Protein AF-A0A094G1H8-F1 (afdb_monomer_lite)

Secondary structure (DSSP, 8-state):
-THHHHHHHHHHHHHTTSTT-EEEEEEPS--SSEEEEEEEESS--TT--SEEEEEEE-SEETTEEEEE--GGG----

Structure (mmCIF, N/CA/C/O backbone):
data_AF-A0A094G1H8-F1
#
_entry.id   AF-A0A094G1H8-F1
#
loop_
_atom_site.group_PDB
_atom_site.id
_atom_site.type_symbol
_atom_site.label_atom_id
_atom_site.label_alt_id
_atom_site.label_comp_id
_atom_site.label_asym_id
_atom_site.label_entity_id
_atom_site.label_seq_id
_atom_site.pdbx_PDB_ins_code
_atom_site.Cartn_x
_atom_site.Cartn_y
_atom_site.Cartn_z
_atom_site.occupancy
_atom_site.B_iso_or_equiv
_atom_site.auth_seq_id
_atom_site.auth_comp_id
_atom_site.auth_asym_id
_atom_site.auth_atom_id
_atom_site.pdbx_PDB_model_num
ATOM 1 N N . MET A 1 1 ? 18.933 3.947 -4.047 1.00 42.25 1 MET A N 1
ATOM 2 C CA . MET A 1 1 ? 17.914 3.829 -2.981 1.00 42.25 1 MET A CA 1
ATOM 3 C C . MET A 1 1 ? 16.681 4.724 -3.179 1.00 42.25 1 MET A C 1
ATOM 5 O O . MET A 1 1 ? 15.689 4.430 -2.548 1.00 42.25 1 MET A O 1
ATOM 9 N N . ALA A 1 2 ? 16.684 5.745 -4.051 1.00 40.44 2 ALA A N 1
ATOM 10 C CA . ALA A 1 2 ? 15.645 6.790 -4.076 1.00 40.44 2 ALA A CA 1
ATOM 11 C C . ALA A 1 2 ? 14.347 6.497 -4.872 1.00 40.44 2 ALA A C 1
ATOM 13 O O . ALA A 1 2 ? 13.393 7.259 -4.765 1.00 40.44 2 ALA A O 1
ATOM 14 N N . SER A 1 3 ? 14.274 5.442 -5.699 1.00 54.41 3 SER A N 1
ATOM 15 C CA . SER A 1 3 ? 13.073 5.219 -6.534 1.00 54.41 3 SER A CA 1
ATOM 16 C C . SER A 1 3 ? 11.898 4.603 -5.771 1.00 54.41 3 SER A C 1
ATOM 18 O O . SER A 1 3 ? 10.754 4.770 -6.180 1.00 54.41 3 SER A O 1
ATOM 20 N N . GLN A 1 4 ? 12.171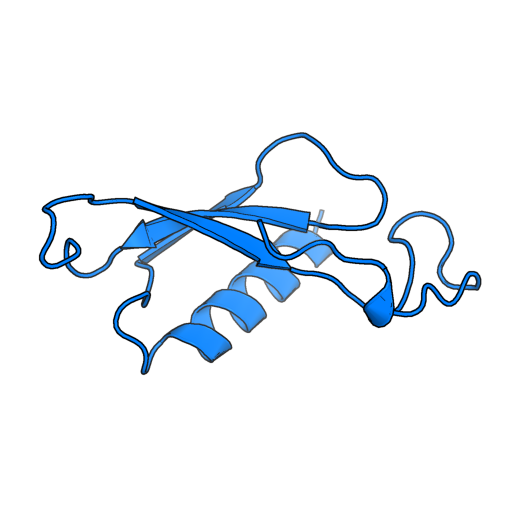 3.901 -4.666 1.00 58.06 4 GLN A N 1
ATOM 21 C CA . GLN A 1 4 ? 11.132 3.234 -3.878 1.00 58.06 4 GLN A CA 1
ATOM 22 C C . GLN A 1 4 ? 10.285 4.240 -3.098 1.00 58.06 4 GLN A C 1
ATOM 24 O O . GLN A 1 4 ? 9.072 4.067 -3.017 1.00 58.06 4 GLN A O 1
ATOM 29 N N . ASP A 1 5 ? 10.915 5.310 -2.604 1.00 70.00 5 ASP A N 1
ATOM 30 C CA . ASP A 1 5 ? 10.237 6.382 -1.875 1.00 70.00 5 ASP A CA 1
ATOM 31 C C . ASP A 1 5 ? 9.283 7.155 -2.787 1.00 70.00 5 ASP A C 1
ATOM 33 O O . ASP A 1 5 ? 8.155 7.446 -2.399 1.00 70.00 5 ASP A O 1
ATOM 37 N N . LYS A 1 6 ? 9.692 7.420 -4.037 1.00 82.62 6 LYS A N 1
ATOM 38 C CA . LYS A 1 6 ? 8.851 8.141 -4.998 1.00 82.62 6 LYS A CA 1
ATOM 39 C C . LYS A 1 6 ? 7.572 7.367 -5.337 1.00 82.62 6 LYS A C 1
ATOM 41 O O . LYS A 1 6 ? 6.487 7.928 -5.240 1.00 82.62 6 LYS A O 1
ATOM 46 N N . MET A 1 7 ? 7.694 6.079 -5.667 1.00 84.06 7 MET A N 1
ATOM 47 C CA . MET A 1 7 ? 6.533 5.239 -5.984 1.00 84.06 7 MET A CA 1
ATOM 48 C C . MET A 1 7 ? 5.599 5.084 -4.779 1.00 84.06 7 MET A C 1
ATOM 50 O O . MET A 1 7 ? 4.384 5.159 -4.924 1.00 84.06 7 MET A O 1
ATOM 54 N N . ALA A 1 8 ? 6.150 4.910 -3.573 1.00 85.12 8 ALA A N 1
ATOM 55 C CA . ALA A 1 8 ? 5.341 4.845 -2.360 1.00 85.12 8 ALA A CA 1
ATOM 56 C C . ALA A 1 8 ? 4.549 6.146 -2.131 1.00 85.12 8 ALA A C 1
ATOM 58 O O . ALA A 1 8 ? 3.365 6.086 -1.807 1.00 85.12 8 ALA A O 1
ATOM 59 N N . MET A 1 9 ? 5.164 7.312 -2.357 1.00 88.50 9 MET A N 1
ATOM 60 C CA . MET A 1 9 ? 4.473 8.605 -2.274 1.00 88.50 9 MET A CA 1
ATOM 61 C C . MET A 1 9 ? 3.369 8.748 -3.327 1.00 88.50 9 MET A C 1
ATOM 63 O O . MET A 1 9 ? 2.271 9.182 -2.993 1.00 88.50 9 MET A O 1
ATOM 67 N N . GLU A 1 10 ? 3.623 8.348 -4.576 1.00 89.56 10 GLU A N 1
ATOM 68 C CA . GLU A 1 10 ? 2.619 8.383 -5.651 1.00 89.56 10 GLU A CA 1
ATOM 69 C C . GLU A 1 10 ? 1.426 7.467 -5.339 1.00 89.56 10 GLU A C 1
ATOM 71 O O . GLU A 1 10 ? 0.272 7.859 -5.527 1.00 89.56 10 GLU A O 1
ATOM 76 N N . ILE A 1 11 ? 1.684 6.273 -4.792 1.00 89.00 11 ILE A N 1
ATOM 77 C CA . ILE A 1 11 ? 0.628 5.358 -4.346 1.00 89.00 11 ILE A CA 1
ATOM 78 C C . ILE A 1 11 ? -0.182 5.994 -3.214 1.00 89.00 11 ILE A C 1
ATOM 80 O O . ILE A 1 11 ? -1.408 6.032 -3.322 1.00 89.00 11 ILE A O 1
ATOM 84 N N . LEU A 1 12 ? 0.474 6.508 -2.166 1.00 91.19 12 LEU A N 1
ATOM 85 C CA . LEU A 1 12 ? -0.197 7.167 -1.038 1.00 91.19 12 LEU A CA 1
ATOM 86 C C . LEU A 1 12 ? -1.098 8.311 -1.508 1.00 91.19 12 LEU A C 1
ATOM 88 O O . LEU A 1 12 ? -2.256 8.387 -1.100 1.00 91.19 12 LEU A O 1
ATOM 92 N N . GLU A 1 13 ? -0.594 9.148 -2.413 1.00 91.69 13 GLU A N 1
ATOM 93 C CA . GLU A 1 13 ? -1.347 10.270 -2.966 1.00 91.69 13 GLU A CA 1
ATOM 94 C C . GLU A 1 13 ? -2.560 9.797 -3.782 1.00 91.69 13 GLU A C 1
ATOM 96 O O . GLU A 1 13 ? -3.647 10.358 -3.652 1.00 91.69 13 GLU A O 1
ATOM 101 N N . SER A 1 14 ? -2.414 8.723 -4.569 1.00 90.19 14 SER A N 1
ATOM 102 C CA . SER A 1 14 ? -3.502 8.179 -5.397 1.00 90.19 14 SER A CA 1
ATOM 103 C C . SER A 1 14 ? -4.658 7.569 -4.593 1.00 90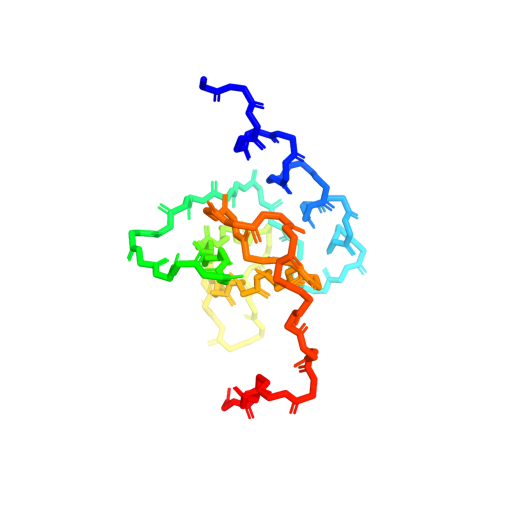.19 14 SER A C 1
ATOM 105 O O . SER A 1 14 ? -5.792 7.547 -5.072 1.00 90.19 14 SER A O 1
ATOM 107 N N . ILE A 1 15 ? -4.390 7.079 -3.376 1.00 90.69 15 ILE A N 1
ATOM 108 C CA . ILE A 1 15 ? -5.390 6.411 -2.526 1.00 90.69 15 ILE A CA 1
ATOM 109 C C . ILE A 1 15 ? -5.890 7.286 -1.372 1.00 90.69 15 ILE A C 1
ATOM 111 O O . ILE A 1 15 ? -6.784 6.849 -0.644 1.00 90.69 15 ILE A O 1
ATOM 11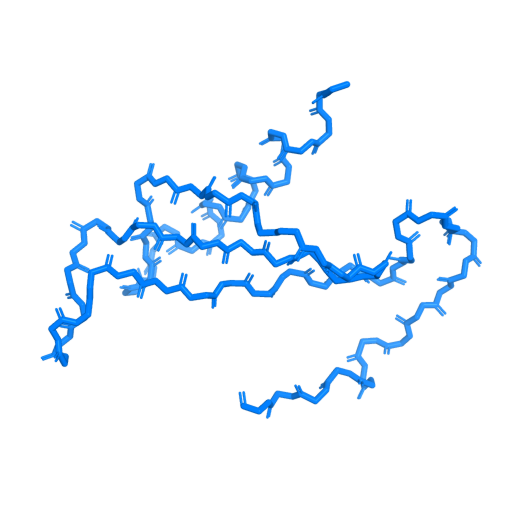5 N N . LYS A 1 16 ? -5.358 8.504 -1.199 1.00 92.38 16 LYS A N 1
ATOM 116 C CA . LYS A 1 16 ? -5.641 9.377 -0.043 1.00 92.38 16 LYS A CA 1
ATOM 117 C C . LYS A 1 16 ? -7.124 9.724 0.137 1.00 92.38 16 LYS A C 1
ATOM 119 O O . LYS A 1 16 ? -7.570 9.927 1.258 1.00 92.38 16 LYS A O 1
ATOM 124 N N . GLU A 1 17 ? -7.881 9.791 -0.959 1.00 91.12 17 GLU A N 1
ATOM 125 C CA . GLU A 1 17 ? -9.316 10.122 -0.955 1.00 91.12 17 GLU A CA 1
ATOM 126 C C . GLU A 1 17 ? -10.208 8.870 -0.945 1.00 91.12 17 GLU A C 1
ATOM 128 O O . GLU A 1 17 ? -11.430 8.958 -1.049 1.00 91.12 17 GLU A O 1
ATOM 133 N N . THR A 1 18 ? -9.609 7.683 -0.830 1.00 89.94 18 THR A N 1
ATOM 134 C CA . THR A 1 18 ? -10.326 6.406 -0.782 1.00 89.94 18 THR A CA 1
ATOM 135 C C . THR A 1 18 ? -10.415 5.884 0.655 1.00 89.94 18 THR A C 1
ATOM 137 O O . THR A 1 18 ? -9.599 6.256 1.500 1.00 89.94 18 THR A O 1
ATOM 140 N N . PRO A 1 19 ? -11.320 4.932 0.950 1.00 88.75 19 PRO A N 1
ATOM 141 C CA . PRO A 1 19 ? -11.334 4.226 2.238 1.00 88.75 19 PRO A CA 1
ATOM 142 C C . PRO A 1 19 ? -10.044 3.446 2.546 1.00 88.75 19 PRO A C 1
ATOM 144 O O . PRO A 1 19 ? -9.870 2.962 3.659 1.00 88.75 19 PRO A O 1
ATOM 147 N N . TYR A 1 20 ? -9.153 3.307 1.561 1.00 89.06 20 TYR A N 1
ATOM 148 C CA . TYR A 1 20 ? -7.861 2.643 1.685 1.00 89.06 20 TYR A CA 1
ATOM 149 C C . TYR A 1 20 ? -6.710 3.621 1.942 1.00 89.06 20 TYR A C 1
ATOM 151 O O . TYR A 1 20 ? -5.554 3.236 1.789 1.00 89.06 20 TYR A O 1
ATOM 159 N N . ALA A 1 21 ? -6.996 4.876 2.300 1.00 92.94 21 ALA A N 1
ATOM 160 C CA . ALA A 1 21 ? -5.970 5.860 2.617 1.00 92.94 21 ALA A CA 1
ATOM 161 C C . ALA A 1 21 ? -5.023 5.333 3.709 1.00 92.94 21 ALA A C 1
ATOM 163 O O . ALA A 1 21 ? -5.460 4.908 4.784 1.00 92.94 21 ALA A O 1
ATOM 164 N N . CYS A 1 22 ? -3.719 5.352 3.426 1.00 94.00 22 CYS A N 1
ATOM 165 C CA . CYS A 1 22 ? -2.696 4.795 4.305 1.00 94.00 22 CYS A CA 1
ATOM 166 C C . CYS A 1 22 ? -1.828 5.879 4.953 1.00 94.00 22 CYS A C 1
ATOM 168 O O . CYS A 1 22 ? -1.570 6.921 4.358 1.00 94.00 22 CYS A O 1
ATOM 170 N N . SER A 1 23 ? -1.349 5.613 6.168 1.00 92.38 23 SER A N 1
ATOM 171 C CA . SER A 1 23 ? -0.341 6.421 6.866 1.00 92.38 23 SER A CA 1
ATOM 172 C C . SER A 1 23 ? 1.086 6.038 6.473 1.00 92.38 23 SER A C 1
ATOM 174 O O . SER A 1 23 ? 1.975 6.886 6.467 1.00 92.38 23 SER A O 1
ATOM 176 N N . SER A 1 24 ? 1.312 4.766 6.137 1.00 90.75 24 SER A N 1
ATOM 177 C CA . SER A 1 24 ? 2.607 4.242 5.705 1.00 90.75 24 SER A CA 1
ATOM 178 C C . SER A 1 24 ? 2.437 3.119 4.688 1.00 90.75 24 SER A C 1
ATOM 180 O O . SER A 1 24 ? 1.410 2.437 4.675 1.00 90.75 24 SER A O 1
ATOM 182 N N . LEU A 1 25 ? 3.465 2.919 3.859 1.00 90.62 25 LEU A N 1
ATOM 183 C CA . LEU A 1 25 ? 3.595 1.769 2.970 1.00 90.62 25 LEU A CA 1
ATOM 184 C C . LEU A 1 25 ? 4.922 1.062 3.235 1.00 90.62 25 LEU A C 1
ATOM 186 O O . LEU A 1 25 ? 5.988 1.648 3.064 1.00 90.62 25 LEU A O 1
ATOM 190 N N . ASP A 1 26 ? 4.847 -0.221 3.560 1.00 89.62 26 ASP A N 1
ATOM 191 C CA . ASP A 1 26 ? 6.002 -1.097 3.691 1.00 89.62 26 ASP A CA 1
ATOM 192 C C . ASP A 1 26 ? 6.105 -1.980 2.454 1.00 89.62 26 ASP A C 1
ATOM 194 O O . ASP A 1 26 ? 5.181 -2.730 2.118 1.00 89.62 26 ASP A O 1
ATOM 198 N N . ARG A 1 27 ? 7.231 -1.910 1.742 1.00 85.75 27 ARG A N 1
ATOM 199 C CA . ARG A 1 27 ? 7.425 -2.761 0.569 1.00 85.75 27 ARG A CA 1
ATOM 200 C C . ARG A 1 27 ? 7.612 -4.209 1.008 1.00 85.75 27 ARG A C 1
ATOM 202 O O . ARG A 1 27 ? 8.520 -4.527 1.774 1.00 85.75 27 ARG A O 1
ATOM 209 N N . LEU A 1 28 ? 6.781 -5.096 0.474 1.00 84.75 28 LEU A N 1
ATOM 210 C CA . LEU A 1 28 ? 6.925 -6.530 0.680 1.00 84.75 28 LEU A CA 1
ATOM 211 C C . LEU A 1 28 ? 7.931 -7.097 -0.329 1.00 84.75 28 LEU A C 1
ATOM 213 O O . LEU A 1 28 ? 7.999 -6.662 -1.481 1.00 84.75 28 LEU A O 1
ATOM 217 N N . SER A 1 29 ? 8.728 -8.074 0.100 1.00 73.81 29 SER A N 1
ATOM 218 C CA . SER A 1 29 ? 9.651 -8.785 -0.782 1.00 73.81 29 SER A CA 1
ATOM 219 C C . SER A 1 29 ? 8.877 -9.681 -1.758 1.00 73.81 29 SER A C 1
ATOM 221 O O . SER A 1 29 ? 8.059 -10.503 -1.354 1.00 73.81 29 SER A O 1
ATOM 223 N N . GLY A 1 30 ? 9.136 -9.525 -3.060 1.00 62.12 30 GLY A N 1
ATOM 224 C CA . GLY A 1 30 ? 8.530 -10.339 -4.120 1.00 62.12 30 GLY A CA 1
ATOM 225 C C . GLY A 1 30 ? 8.032 -9.525 -5.320 1.00 62.12 30 GLY A C 1
ATOM 226 O O . GLY A 1 30 ? 7.677 -8.358 -5.188 1.00 62.12 30 GLY A O 1
ATOM 227 N N . GLY A 1 31 ? 8.005 -10.172 -6.493 1.00 53.78 31 GLY A N 1
ATOM 228 C CA . GLY A 1 31 ? 7.522 -9.610 -7.762 1.00 53.78 31 GLY A CA 1
ATOM 229 C C . GLY A 1 31 ? 8.606 -8.901 -8.583 1.00 53.78 31 GLY A C 1
ATOM 230 O O . GLY A 1 31 ? 9.118 -7.861 -8.188 1.00 53.78 31 GLY A O 1
ATOM 231 N N . GLY A 1 32 ? 8.950 -9.452 -9.755 1.00 52.56 32 GLY A N 1
ATOM 232 C CA . GLY A 1 32 ? 9.885 -8.816 -10.701 1.00 52.56 32 GLY A CA 1
ATOM 233 C C . GLY A 1 32 ? 9.261 -7.684 -11.532 1.00 52.56 32 GLY A C 1
ATOM 234 O O . GLY A 1 32 ? 9.975 -6.800 -11.991 1.00 52.56 32 GLY A O 1
ATOM 235 N N . ALA A 1 33 ? 7.933 -7.698 -11.697 1.00 55.50 33 ALA A N 1
ATOM 236 C CA . ALA A 1 33 ? 7.174 -6.735 -12.506 1.00 55.50 33 ALA A CA 1
ATOM 237 C C . ALA A 1 33 ? 6.072 -5.989 -11.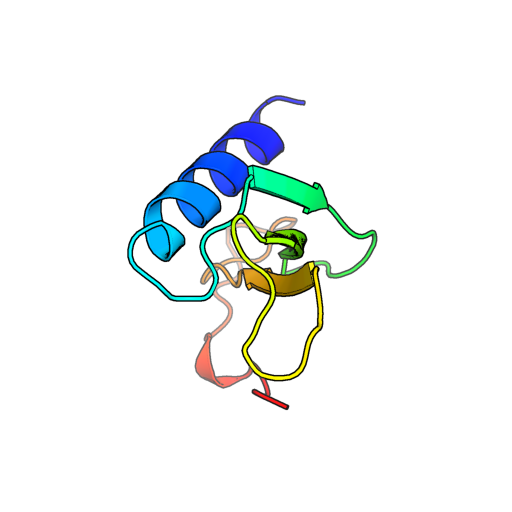728 1.00 55.50 33 ALA A C 1
ATOM 239 O O . ALA A 1 33 ? 5.570 -4.980 -12.198 1.00 55.50 33 ALA A O 1
ATOM 240 N N . ASN A 1 34 ? 5.691 -6.479 -10.544 1.00 64.38 34 ASN A N 1
ATOM 241 C CA . ASN A 1 34 ? 4.607 -5.919 -9.738 1.00 64.38 34 ASN A CA 1
ATOM 242 C C . ASN A 1 34 ? 5.141 -5.612 -8.345 1.00 64.38 34 ASN A C 1
ATOM 244 O O . ASN A 1 34 ? 5.562 -6.527 -7.631 1.00 64.38 34 ASN A O 1
ATOM 248 N N . PHE A 1 35 ? 5.118 -4.342 -7.959 1.00 77.69 35 PHE A N 1
ATOM 249 C CA . PHE A 1 35 ? 5.525 -3.922 -6.629 1.00 77.69 35 PHE A CA 1
ATOM 250 C C . PHE A 1 35 ? 4.370 -4.178 -5.666 1.00 77.69 35 PHE A C 1
ATOM 252 O O . PHE A 1 35 ? 3.255 -3.698 -5.868 1.00 77.69 35 PHE A O 1
ATOM 259 N N . THR A 1 36 ? 4.624 -4.969 -4.627 1.00 86.12 36 THR A N 1
ATOM 260 C CA . THR A 1 36 ? 3.628 -5.222 -3.583 1.00 86.12 36 THR A CA 1
ATOM 261 C C . THR A 1 36 ? 4.002 -4.445 -2.331 1.00 86.12 36 THR A C 1
ATOM 263 O O . THR A 1 36 ? 5.128 -4.543 -1.841 1.00 86.12 36 THR A O 1
ATOM 266 N N . TYR A 1 37 ? 3.041 -3.697 -1.806 1.00 88.12 37 TYR A N 1
ATOM 267 C CA . TYR A 1 37 ? 3.158 -2.920 -0.583 1.00 88.12 37 TYR A CA 1
ATOM 268 C C . TYR A 1 37 ? 2.132 -3.401 0.436 1.00 88.12 37 TYR A C 1
ATOM 270 O O . TYR A 1 37 ? 1.024 -3.814 0.086 1.00 88.12 37 TYR A O 1
ATOM 278 N N . ARG A 1 38 ? 2.497 -3.328 1.710 1.00 91.50 38 ARG A N 1
ATOM 279 C CA . ARG A 1 38 ? 1.563 -3.389 2.827 1.00 91.50 38 ARG A CA 1
ATOM 280 C C . ARG A 1 38 ? 1.318 -1.967 3.296 1.00 91.50 38 ARG A C 1
ATOM 282 O O . ARG A 1 38 ? 2.251 -1.302 3.728 1.00 91.50 38 ARG A O 1
ATOM 289 N N . GLY A 1 39 ? 0.080 -1.511 3.184 1.00 91.75 39 GLY A N 1
ATOM 290 C CA . GLY A 1 39 ? -0.331 -0.205 3.669 1.00 91.75 39 GLY A CA 1
ATOM 291 C C . GLY A 1 39 ? -0.951 -0.287 5.054 1.00 91.75 39 GLY A C 1
ATOM 292 O O . GLY A 1 39 ? -1.824 -1.128 5.285 1.00 91.75 39 GLY A O 1
ATOM 293 N N . THR A 1 40 ? -0.519 0.586 5.960 1.00 94.25 40 THR A N 1
ATOM 294 C CA . THR A 1 40 ? -1.192 0.807 7.249 1.00 94.25 40 THR A CA 1
ATOM 295 C C . THR A 1 40 ? -2.293 1.827 7.039 1.00 94.25 40 THR A C 1
ATOM 297 O O . THR A 1 40 ? -2.005 2.940 6.609 1.00 94.25 40 THR A O 1
ATOM 300 N N . LEU A 1 41 ? -3.548 1.471 7.302 1.00 93.12 41 LEU A N 1
ATOM 301 C CA . LEU A 1 41 ? -4.678 2.364 7.055 1.00 93.12 41 LEU A CA 1
ATOM 302 C C . LEU A 1 41 ? -4.727 3.513 8.067 1.00 93.12 41 LEU A C 1
ATOM 304 O O . LEU A 1 41 ? -4.432 3.331 9.247 1.00 93.12 41 LEU A O 1
ATOM 308 N N . LEU A 1 42 ? -5.168 4.689 7.614 1.00 90.94 42 LEU A N 1
ATOM 309 C CA . LEU A 1 42 ? -5.492 5.818 8.494 1.00 90.94 42 LEU A CA 1
ATOM 310 C C . LEU A 1 42 ? -6.726 5.536 9.355 1.00 90.94 42 LEU A C 1
ATOM 312 O O . LEU A 1 42 ? -6.865 6.070 10.453 1.00 90.94 42 LEU A O 1
ATOM 316 N N . SER A 1 43 ? -7.642 4.713 8.857 1.00 90.19 43 SER A N 1
ATOM 317 C CA . SER A 1 43 ? -8.815 4.245 9.587 1.00 90.19 43 SER A CA 1
ATOM 318 C C . SER A 1 43 ? -9.046 2.775 9.249 1.00 90.19 43 SER A C 1
ATOM 320 O O . SER A 1 43 ? -8.979 2.430 8.068 1.00 90.19 43 SER A O 1
ATOM 322 N N . PRO A 1 44 ? -9.297 1.899 10.240 1.00 87.56 44 PRO A N 1
ATOM 323 C CA . PRO A 1 44 ? -9.602 0.499 9.967 1.00 87.56 44 PRO A CA 1
ATOM 324 C C . PRO A 1 44 ? -10.780 0.361 9.000 1.00 87.56 44 PRO A C 1
ATOM 326 O O . PRO A 1 44 ? -11.704 1.181 9.015 1.00 87.56 44 PRO A O 1
ATOM 329 N N . LEU A 1 45 ? -10.767 -0.691 8.180 1.00 87.12 45 LEU A N 1
ATOM 330 C CA . LEU A 1 45 ? -11.912 -1.002 7.324 1.00 87.12 45 LEU A CA 1
ATOM 331 C C . LEU A 1 45 ? -13.152 -1.314 8.177 1.00 87.12 45 LEU A C 1
ATOM 333 O O . LEU A 1 45 ? -13.015 -1.696 9.340 1.00 87.12 45 LEU A O 1
ATOM 337 N N . PRO A 1 46 ? -14.371 -1.235 7.610 1.00 84.38 46 PRO A N 1
ATOM 338 C CA . PRO A 1 46 ? -15.592 -1.626 8.320 1.00 84.38 46 PRO A CA 1
ATOM 339 C C . PRO A 1 46 ? -15.561 -3.059 8.877 1.00 84.38 46 PRO A C 1
ATOM 341 O O . PRO A 1 46 ? -16.240 -3.357 9.854 1.00 84.38 46 PRO A O 1
ATOM 344 N N . SER A 1 47 ? -14.765 -3.937 8.266 1.00 83.75 47 SER A N 1
ATOM 345 C CA . SER A 1 47 ? -14.512 -5.315 8.698 1.00 83.75 47 SER A CA 1
ATOM 346 C C . SER A 1 47 ? -13.479 -5.438 9.835 1.00 83.75 47 SER A C 1
ATOM 348 O O . SER A 1 47 ? -13.362 -6.500 10.440 1.00 83.75 47 SER A O 1
ATOM 350 N N . GLY A 1 48 ? -12.798 -4.345 10.193 1.00 85.69 48 GLY A N 1
ATOM 351 C CA . GLY A 1 48 ? -11.891 -4.239 11.337 1.00 85.69 48 GLY A CA 1
ATOM 352 C C . GLY A 1 48 ? -10.404 -4.361 11.001 1.00 85.69 48 GLY A C 1
ATOM 353 O O . GLY A 1 48 ? -9.569 -4.138 11.878 1.00 85.69 48 GLY A O 1
ATOM 354 N N . GLU A 1 49 ? -10.035 -4.685 9.760 1.00 88.25 49 GLU A N 1
ATOM 355 C CA . GLU A 1 49 ? -8.632 -4.824 9.377 1.00 88.25 49 GLU A CA 1
ATOM 356 C C . GLU A 1 49 ? -7.908 -3.464 9.387 1.00 88.25 49 GLU A C 1
ATOM 358 O O . GLU A 1 49 ? -8.388 -2.501 8.781 1.00 88.25 49 GLU A O 1
ATOM 363 N N . PRO A 1 50 ? -6.719 -3.380 10.015 1.00 90.50 50 PRO A N 1
ATOM 364 C CA . PRO A 1 50 ? -5.937 -2.144 10.097 1.00 90.50 50 PRO A CA 1
ATOM 365 C C . PRO A 1 50 ? -4.946 -1.966 8.936 1.00 90.50 50 PRO A C 1
ATOM 367 O O . PRO A 1 50 ? -4.281 -0.937 8.839 1.00 90.50 50 PRO A O 1
ATOM 370 N N . THR A 1 51 ? -4.796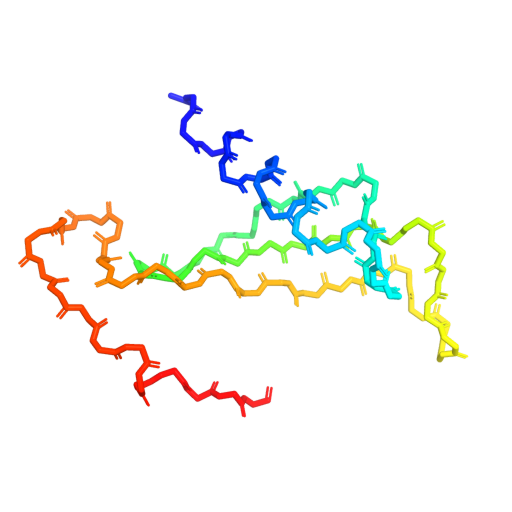 -2.973 8.069 1.00 91.94 51 THR A N 1
ATOM 371 C CA . THR A 1 51 ? -3.820 -2.954 6.970 1.00 91.94 51 THR A CA 1
ATOM 372 C C . THR A 1 51 ? -4.404 -3.521 5.691 1.00 91.94 51 THR A C 1
ATOM 374 O O . THR A 1 51 ? -5.252 -4.412 5.739 1.00 91.94 51 THR A O 1
ATOM 377 N N . VAL A 1 52 ? -3.872 -3.078 4.557 1.00 90.25 52 VAL A N 1
ATOM 378 C CA . VAL A 1 52 ? -4.232 -3.565 3.222 1.00 90.25 52 VAL A CA 1
ATOM 379 C C . VAL A 1 52 ? -2.998 -3.961 2.428 1.00 90.25 52 VAL A C 1
ATOM 381 O O . VAL A 1 52 ? -1.896 -3.470 2.668 1.00 90.25 52 VAL A O 1
ATOM 384 N N . VAL A 1 53 ? -3.178 -4.863 1.466 1.00 90.19 53 VAL A N 1
ATOM 385 C CA . VAL A 1 53 ? -2.142 -5.194 0.485 1.00 90.19 53 VAL A CA 1
ATOM 386 C C . VAL A 1 53 ? -2.430 -4.420 -0.791 1.00 90.19 53 VAL A C 1
ATOM 388 O O . VAL A 1 53 ? -3.497 -4.562 -1.383 1.00 90.19 53 VAL A O 1
ATOM 391 N N . ILE A 1 54 ? -1.460 -3.624 -1.224 1.00 86.69 54 ILE A N 1
ATOM 392 C CA . ILE A 1 54 ? -1.534 -2.823 -2.440 1.00 86.69 54 ILE A CA 1
ATOM 393 C C . ILE A 1 54 ? -0.588 -3.440 -3.461 1.00 86.69 54 ILE A C 1
ATOM 395 O O . ILE A 1 54 ? 0.610 -3.587 -3.215 1.00 86.69 54 ILE A O 1
ATOM 399 N N . LYS A 1 55 ? -1.130 -3.811 -4.618 1.00 85.38 55 LYS A N 1
ATOM 400 C CA . LYS A 1 55 ? -0.339 -4.224 -5.777 1.00 85.38 55 LYS A CA 1
ATOM 401 C C . LYS A 1 55 ? -0.296 -3.068 -6.762 1.00 85.38 55 LYS A C 1
ATOM 403 O O . LYS A 1 55 ? -1.331 -2.679 -7.293 1.00 85.38 55 LYS A O 1
ATOM 408 N N . HIS A 1 56 ? 0.897 -2.535 -6.989 1.00 81.00 56 HIS A N 1
ATOM 409 C CA . HIS A 1 56 ? 1.150 -1.527 -8.004 1.00 81.00 56 HIS A CA 1
ATOM 410 C C . HIS A 1 56 ? 1.837 -2.192 -9.199 1.00 81.00 56 HIS A C 1
ATOM 412 O O . HIS A 1 56 ? 2.932 -2.752 -9.081 1.00 81.00 56 HIS A O 1
ATOM 418 N N . THR A 1 57 ? 1.154 -2.165 -10.339 1.00 70.12 57 THR A N 1
ATOM 419 C CA . THR A 1 57 ? 1.647 -2.687 -11.612 1.00 70.12 57 THR A CA 1
ATOM 420 C C . THR A 1 57 ? 1.942 -1.507 -12.516 1.00 70.12 57 THR A C 1
ATOM 422 O O . THR A 1 57 ? 1.047 -0.722 -12.816 1.00 70.12 57 THR A O 1
ATOM 425 N N . GLU A 1 58 ? 3.183 -1.404 -12.969 1.00 63.94 58 GLU A N 1
ATOM 426 C CA . GLU A 1 58 ? 3.550 -0.490 -14.044 1.00 63.94 58 GLU A CA 1
ATOM 427 C C . GLU A 1 58 ? 3.499 -1.235 -15.389 1.00 63.94 58 GLU A C 1
ATOM 429 O O . GLU A 1 58 ? 3.682 -2.455 -15.421 1.00 63.94 58 GLU A O 1
ATOM 434 N N . PRO A 1 59 ? 3.275 -0.544 -16.523 1.00 54.22 59 PRO A N 1
ATOM 435 C CA . PRO A 1 59 ? 3.249 -1.173 -17.850 1.00 54.22 59 PRO A CA 1
ATOM 436 C C . PRO A 1 59 ? 4.631 -1.665 -18.336 1.00 54.22 59 PRO A C 1
ATOM 438 O O . PRO A 1 59 ? 4.791 -2.044 -19.498 1.00 54.22 59 PRO A O 1
ATOM 441 N N . TYR A 1 60 ? 5.642 -1.657 -17.466 1.00 52.66 60 TYR A N 1
ATOM 442 C CA . TYR A 1 60 ? 7.009 -2.081 -17.738 1.00 52.66 60 TYR A CA 1
ATOM 443 C C . TYR A 1 60 ? 7.561 -2.917 -16.574 1.00 52.66 60 TYR A C 1
ATOM 445 O O . TYR A 1 60 ? 7.195 -2.731 -15.414 1.00 52.66 60 TYR A O 1
ATOM 453 N N . VAL A 1 61 ? 8.457 -3.863 -16.873 1.00 49.66 61 VAL A N 1
ATOM 454 C CA . VAL A 1 61 ? 9.133 -4.674 -15.847 1.00 49.66 61 VAL A CA 1
ATOM 455 C C . VAL A 1 61 ? 10.238 -3.849 -15.190 1.00 49.66 61 VAL A C 1
ATOM 457 O O . VAL A 1 61 ? 11.112 -3.327 -15.878 1.00 49.66 61 VAL A O 1
ATOM 460 N N . ALA A 1 62 ? 10.270 -3.805 -13.856 1.00 50.78 62 ALA A N 1
ATOM 461 C CA . ALA A 1 62 ? 11.253 -3.047 -13.073 1.00 50.78 62 ALA A CA 1
ATOM 462 C C . ALA A 1 62 ? 12.730 -3.383 -13.382 1.00 50.78 62 ALA A C 1
ATOM 464 O O . ALA A 1 62 ? 13.620 -2.583 -13.105 1.00 50.78 62 ALA A O 1
ATOM 465 N N . THR A 1 63 ? 13.009 -4.565 -13.939 1.00 47.88 63 THR A N 1
ATOM 466 C CA . THR A 1 63 ? 14.358 -5.022 -14.311 1.00 47.88 63 THR A CA 1
ATOM 467 C C . THR A 1 63 ? 14.681 -4.874 -15.800 1.00 47.88 63 THR A C 1
ATOM 469 O O . THR A 1 63 ? 15.855 -4.912 -16.159 1.00 47.88 63 THR A O 1
ATOM 472 N N . ILE A 1 64 ? 13.675 -4.701 -16.668 1.00 48.72 64 ILE A N 1
ATOM 473 C CA . ILE A 1 64 ? 13.836 -4.544 -18.123 1.00 48.72 64 ILE A CA 1
ATOM 474 C C . ILE A 1 64 ? 12.787 -3.529 -18.614 1.00 48.72 64 ILE A C 1
ATOM 476 O O . ILE A 1 64 ? 11.697 -3.924 -19.034 1.00 48.72 64 ILE A O 1
ATOM 480 N N . PRO A 1 65 ? 13.104 -2.220 -18.599 1.00 49.91 65 PRO A N 1
ATOM 481 C CA . PRO A 1 65 ? 12.176 -1.163 -19.015 1.00 49.91 65 PRO A CA 1
ATOM 482 C C . PRO A 1 65 ? 11.716 -1.271 -20.478 1.00 49.91 65 PRO A C 1
ATOM 484 O O . PRO A 1 65 ? 10.709 -0.683 -20.853 1.00 49.91 65 PRO A O 1
ATOM 487 N N . SER A 1 66 ? 12.449 -2.014 -21.316 1.00 50.12 66 SER A N 1
ATOM 488 C CA . SER A 1 66 ? 12.126 -2.242 -22.729 1.00 50.12 66 SER A CA 1
ATOM 489 C C . SER A 1 66 ? 11.105 -3.358 -22.969 1.00 50.12 66 SER A C 1
ATOM 491 O O . SER A 1 66 ? 10.659 -3.531 -24.103 1.00 50.12 66 SER A O 1
ATOM 493 N N . LEU A 1 67 ? 10.721 -4.115 -21.936 1.00 48.28 67 LEU A N 1
ATOM 494 C CA . LEU A 1 67 ? 9.696 -5.144 -22.050 1.00 48.28 67 LEU A CA 1
ATOM 495 C C . LEU A 1 67 ? 8.353 -4.572 -21.591 1.00 48.28 67 LEU A C 1
ATOM 497 O O . LEU A 1 67 ? 8.044 -4.559 -20.399 1.00 48.28 67 LEU A O 1
ATOM 501 N N . ALA A 1 68 ? 7.563 -4.102 -22.556 1.00 47.31 68 ALA A N 1
ATOM 502 C CA . ALA A 1 68 ? 6.169 -3.748 -22.333 1.00 47.31 68 ALA A CA 1
ATOM 503 C C . ALA A 1 68 ? 5.411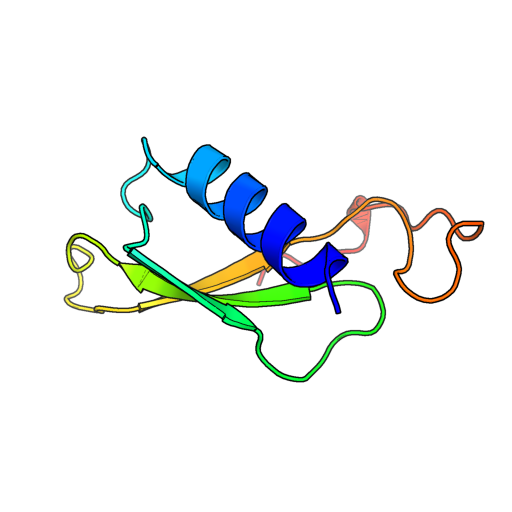 -4.996 -21.861 1.00 47.31 68 ALA A C 1
ATOM 505 O O . ALA A 1 68 ? 5.352 -6.003 -22.574 1.00 47.31 68 ALA A O 1
ATOM 506 N N . VAL A 1 69 ? 4.850 -4.942 -20.655 1.00 49.06 69 VAL A N 1
ATOM 507 C CA . VAL A 1 69 ? 3.969 -5.999 -20.154 1.00 49.06 69 VAL A CA 1
ATOM 508 C C . VAL A 1 69 ? 2.564 -5.447 -20.159 1.00 49.06 69 VAL A C 1
ATOM 510 O O . VAL A 1 69 ? 2.252 -4.473 -19.481 1.00 49.06 69 VAL A O 1
ATOM 513 N N . ASP A 1 70 ? 1.722 -6.080 -20.961 1.00 44.03 70 ASP A N 1
ATOM 514 C CA . ASP A 1 70 ? 0.321 -5.725 -21.067 1.00 44.03 70 ASP A CA 1
ATOM 515 C C . ASP A 1 70 ? -0.368 -5.967 -19.712 1.00 44.03 70 ASP A C 1
ATOM 517 O O . ASP A 1 70 ? -0.436 -7.104 -19.223 1.00 44.03 70 ASP A O 1
ATOM 521 N N . ALA A 1 71 ? -0.857 -4.892 -19.085 1.00 51.97 71 ALA A N 1
ATOM 522 C CA . ALA A 1 71 ? -1.489 -4.913 -17.761 1.00 51.97 71 ALA A CA 1
ATOM 523 C C . ALA A 1 71 ? -2.716 -5.851 -17.697 1.00 51.97 71 ALA A C 1
ATOM 525 O O . ALA A 1 71 ? -3.126 -6.277 -16.613 1.00 51.97 71 ALA A O 1
ATOM 526 N N . ILE A 1 72 ? -3.245 -6.243 -18.863 1.00 50.44 72 ILE A N 1
ATOM 527 C CA . ILE A 1 72 ? -4.345 -7.199 -19.058 1.00 50.44 72 ILE A CA 1
ATOM 528 C C . ILE A 1 72 ? -4.022 -8.607 -18.514 1.00 50.44 72 ILE A C 1
ATOM 530 O O . ILE A 1 72 ? -4.938 -9.381 -18.241 1.00 50.44 72 ILE A O 1
ATOM 534 N N . ARG A 1 73 ? -2.747 -8.959 -18.286 1.00 47.38 73 ARG A N 1
ATOM 535 C CA . ARG A 1 73 ? -2.366 -10.269 -17.707 1.00 47.38 73 ARG A CA 1
ATOM 536 C C . ARG A 1 73 ? -2.288 -10.296 -16.175 1.00 47.38 73 ARG A C 1
ATOM 538 O O . ARG A 1 73 ? -1.909 -11.322 -15.608 1.00 47.38 73 ARG A O 1
ATOM 545 N N . SER A 1 74 ? -2.641 -9.207 -15.490 1.00 46.50 74 SER A N 1
ATOM 546 C CA . SER A 1 74 ? -2.729 -9.202 -14.028 1.00 46.50 74 SER A CA 1
ATOM 547 C C . SER A 1 74 ? -4.065 -9.807 -13.575 1.00 46.50 74 SER A C 1
ATOM 549 O O . SER A 1 74 ? -5.133 -9.225 -13.743 1.00 46.50 74 SER A O 1
ATOM 551 N N . VAL A 1 75 ? -4.028 -11.021 -13.013 1.00 41.41 75 VAL A N 1
ATOM 552 C CA . VAL A 1 75 ? -5.216 -11.609 -12.379 1.00 41.41 75 VAL A CA 1
ATOM 553 C C . VAL A 1 75 ? -5.520 -10.805 -11.116 1.00 41.41 75 VAL A C 1
ATOM 555 O O . VAL A 1 75 ? -4.756 -10.832 -10.147 1.00 41.41 75 VAL A O 1
ATOM 558 N N . ARG A 1 76 ? -6.643 -10.084 -11.136 1.00 39.50 76 ARG A N 1
ATOM 559 C CA . ARG A 1 76 ? -7.290 -9.525 -9.949 1.00 39.50 76 ARG A CA 1
ATOM 560 C C . ARG A 1 76 ? -7.964 -10.691 -9.224 1.00 39.50 76 ARG A C 1
ATOM 562 O O . ARG A 1 76 ? -9.075 -11.064 -9.585 1.00 39.50 76 ARG A O 1
ATOM 569 N N . ILE A 1 77 ? -7.231 -11.332 -8.313 1.00 37.84 77 ILE A N 1
ATOM 570 C CA . ILE A 1 77 ? -7.813 -12.271 -7.340 1.00 37.84 77 ILE A CA 1
ATOM 571 C C . ILE A 1 77 ? -8.392 -11.460 -6.189 1.00 37.84 77 ILE A C 1
ATOM 573 O O . ILE A 1 77 ? -7.675 -10.528 -5.752 1.00 37.84 77 ILE A O 1
#

Radius of gyration: 13.41 Å; chains: 1; bounding box: 34×22×34 Å

pLDDT: mean 73.51, std 19.07, range [37.84, 94.25]

Foldseek 3Di:
DPPVVVVQVVVLVVCCPDQQRAPGWDWDPDDQFKTKTKGQGPDADPVRHRIDIDIHGDLAGPVGRPDGDDPVPDDPD

Sequence (77 aa):
MASQDKMAMEILESIKETPYACSSLDRLSGGGANFTYRGTLLSPLPSGEPTVVIKHTEPYVATIPSLAVDAIRSVRI